Protein AF-A0A6I9MQF1-F1 (afdb_monomer_lite)

Structure (mmCIF, N/CA/C/O backbone):
data_AF-A0A6I9MQF1-F1
#
_entry.id   AF-A0A6I9MQF1-F1
#
loop_
_atom_site.group_PDB
_atom_site.id
_atom_site.type_symbol
_atom_site.label_atom_id
_atom_site.label_alt_id
_atom_site.label_comp_id
_atom_site.label_asym_id
_atom_site.label_entity_id
_atom_site.label_seq_id
_atom_site.pdbx_PDB_ins_code
_atom_site.Cartn_x
_atom_site.Cartn_y
_atom_site.Cartn_z
_atom_site.occupancy
_atom_site.B_iso_or_equiv
_atom_site.auth_seq_id
_atom_site.auth_comp_id
_atom_site.auth_asym_id
_atom_site.auth_atom_id
_atom_site.pdbx_PDB_model_num
ATOM 1 N N . MET A 1 1 ? 16.193 7.689 -8.114 1.00 90.12 1 MET A N 1
ATOM 2 C CA . MET A 1 1 ? 16.154 6.436 -7.334 1.00 90.12 1 MET A CA 1
ATOM 3 C C . MET A 1 1 ? 14.770 6.286 -6.731 1.00 90.12 1 MET A C 1
ATOM 5 O O . MET A 1 1 ? 14.186 7.305 -6.384 1.00 90.12 1 MET A O 1
ATOM 9 N N . VAL A 1 2 ? 14.260 5.064 -6.615 1.00 94.25 2 VAL A N 1
ATOM 10 C CA . VAL A 1 2 ? 12.997 4.735 -5.936 1.00 94.25 2 VAL A CA 1
ATOM 11 C C . VAL A 1 2 ? 13.325 4.075 -4.603 1.00 94.25 2 VAL A C 1
ATOM 13 O O . VAL A 1 2 ? 14.278 3.303 -4.520 1.00 94.25 2 VAL A O 1
ATOM 16 N N . ARG A 1 3 ? 12.566 4.393 -3.554 1.00 94.56 3 ARG A N 1
ATOM 17 C CA . ARG A 1 3 ? 12.685 3.748 -2.244 1.00 94.56 3 ARG A CA 1
ATOM 18 C C . ARG A 1 3 ? 11.304 3.362 -1.740 1.00 94.56 3 ARG A C 1
ATOM 20 O O . ARG A 1 3 ? 10.399 4.192 -1.772 1.00 94.56 3 ARG A O 1
ATOM 27 N N . PHE A 1 4 ? 11.187 2.141 -1.240 1.00 93.69 4 PHE A N 1
ATOM 28 C CA . PHE A 1 4 ? 10.003 1.651 -0.546 1.00 93.69 4 PHE A CA 1
ATOM 29 C C . PHE A 1 4 ? 10.247 1.721 0.956 1.00 93.69 4 PHE A C 1
ATOM 31 O O . PHE A 1 4 ? 11.287 1.265 1.433 1.00 93.69 4 PHE A O 1
ATOM 38 N N . TRP A 1 5 ? 9.303 2.308 1.685 1.00 92.12 5 TRP A N 1
ATOM 39 C CA . TRP A 1 5 ? 9.391 2.511 3.127 1.00 92.12 5 TRP A CA 1
ATOM 40 C C . TRP A 1 5 ? 8.194 1.877 3.823 1.00 92.12 5 TRP A C 1
ATOM 42 O O . TRP A 1 5 ? 7.065 2.008 3.352 1.00 92.12 5 TRP A O 1
ATOM 52 N N . SER A 1 6 ? 8.458 1.262 4.974 1.00 86.81 6 SER A N 1
ATOM 53 C CA . SER A 1 6 ? 7.442 0.980 5.985 1.00 86.81 6 SER A CA 1
ATOM 54 C C . SER A 1 6 ? 7.536 2.049 7.069 1.00 86.81 6 SER A C 1
ATOM 56 O O . SER A 1 6 ? 8.635 2.475 7.413 1.00 86.81 6 SER A O 1
ATOM 58 N N . ILE A 1 7 ? 6.394 2.467 7.619 1.00 85.25 7 ILE A N 1
ATOM 59 C CA . ILE A 1 7 ? 6.342 3.411 8.749 1.00 85.25 7 ILE A CA 1
ATOM 60 C C . ILE A 1 7 ? 6.977 2.796 10.009 1.00 85.25 7 ILE A C 1
ATOM 62 O O . ILE A 1 7 ? 7.489 3.516 10.860 1.00 85.25 7 ILE A O 1
ATOM 66 N N . GLU A 1 8 ? 6.964 1.469 10.116 1.00 83.38 8 GLU A N 1
ATOM 67 C CA . GLU A 1 8 ? 7.488 0.729 11.269 1.00 83.38 8 GLU A CA 1
ATOM 68 C C . GLU A 1 8 ? 9.020 0.604 11.241 1.00 83.38 8 GLU A C 1
ATOM 70 O O . GLU A 1 8 ? 9.646 0.360 12.272 1.00 83.38 8 GLU A O 1
ATOM 75 N N . GLU A 1 9 ? 9.636 0.805 10.073 1.00 85.38 9 GLU A N 1
ATOM 76 C CA . GLU A 1 9 ? 11.052 0.541 9.840 1.00 85.38 9 GLU A CA 1
ATOM 77 C C . GLU A 1 9 ? 11.869 1.834 9.761 1.00 85.38 9 GLU A C 1
ATOM 79 O O . GLU A 1 9 ? 11.467 2.828 9.156 1.00 85.38 9 GLU A O 1
ATOM 84 N N . LYS A 1 10 ? 13.084 1.814 10.320 1.00 91.25 10 LYS A N 1
ATOM 85 C CA . LYS A 1 10 ? 14.019 2.958 10.249 1.00 91.25 10 LYS A CA 1
ATOM 86 C C . LYS A 1 10 ? 14.825 3.010 8.948 1.00 91.25 10 LYS A C 1
ATOM 88 O O . LYS A 1 10 ? 15.567 3.965 8.724 1.00 91.25 10 LYS A O 1
ATOM 93 N N . ALA A 1 11 ? 14.706 1.986 8.109 1.00 92.44 11 ALA A N 1
ATOM 94 C CA . ALA A 1 11 ? 15.427 1.841 6.853 1.00 92.44 11 ALA A CA 1
ATOM 95 C C . ALA A 1 11 ? 14.455 1.473 5.717 1.00 92.44 11 ALA A C 1
ATOM 97 O O . ALA A 1 11 ? 13.395 0.898 5.975 1.00 92.44 11 ALA A O 1
ATOM 98 N N . PRO A 1 12 ? 14.790 1.790 4.452 1.00 93.44 12 PRO A N 1
ATOM 99 C CA . PRO A 1 12 ? 13.951 1.413 3.325 1.00 93.44 12 PRO A CA 1
ATOM 100 C C . PRO A 1 12 ? 13.923 -0.110 3.164 1.00 93.44 12 PRO A C 1
ATOM 102 O O . PRO A 1 12 ? 14.961 -0.768 3.207 1.00 93.44 12 PRO A O 1
ATOM 105 N N . GLN A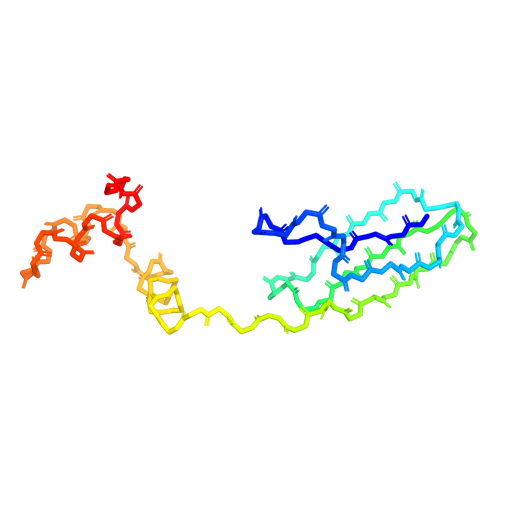 1 13 ? 12.738 -0.655 2.905 1.00 92.25 13 GLN A N 1
ATOM 106 C CA . GLN A 1 13 ? 12.537 -2.084 2.653 1.00 92.25 13 GLN A CA 1
ATOM 107 C C . GLN A 1 13 ? 13.139 -2.518 1.313 1.00 92.25 13 GLN A C 1
ATOM 109 O O . GLN A 1 13 ? 13.575 -3.654 1.159 1.00 92.25 13 GLN A O 1
ATOM 114 N N . ALA A 1 14 ? 13.159 -1.612 0.333 1.00 92.06 14 ALA A N 1
ATOM 115 C CA . ALA A 1 14 ? 13.792 -1.834 -0.958 1.00 92.06 14 ALA A CA 1
ATOM 116 C C . ALA A 1 14 ? 14.232 -0.512 -1.590 1.00 92.06 14 ALA A C 1
ATOM 118 O O . ALA A 1 14 ? 13.625 0.544 -1.378 1.00 92.06 14 ALA A O 1
ATOM 119 N N . ILE A 1 15 ? 15.286 -0.582 -2.400 1.00 94.19 15 ILE A N 1
ATOM 120 C CA . ILE A 1 15 ? 15.836 0.551 -3.142 1.00 94.19 15 ILE A CA 1
ATOM 121 C C . ILE A 1 15 ? 16.034 0.124 -4.598 1.00 94.19 15 ILE A C 1
ATOM 123 O O . ILE A 1 15 ? 16.682 -0.882 -4.866 1.00 94.19 15 ILE A O 1
ATOM 127 N N . GLY A 1 16 ? 15.487 0.903 -5.533 1.00 93.19 16 GLY A N 1
ATOM 128 C CA . GLY A 1 16 ? 15.576 0.663 -6.973 1.00 93.19 16 GLY A CA 1
ATOM 129 C C . GLY A 1 16 ? 16.281 1.799 -7.712 1.00 93.19 16 GLY A C 1
ATOM 130 O O . GLY A 1 16 ? 15.975 2.982 -7.511 1.00 93.19 16 GLY A O 1
ATOM 131 N N . SER A 1 17 ? 17.217 1.457 -8.597 1.00 93.44 17 SER A N 1
ATOM 132 C CA . SER A 1 17 ? 17.932 2.427 -9.432 1.00 93.44 17 SER A CA 1
ATOM 133 C C . SER A 1 17 ? 17.003 3.042 -10.478 1.00 93.44 17 SER A C 1
ATOM 135 O O . SER A 1 17 ? 16.571 2.378 -11.409 1.00 93.44 17 SER A O 1
ATOM 137 N N . LEU A 1 18 ? 16.730 4.339 -10.344 1.00 92.69 18 LEU A N 1
ATOM 138 C CA . LEU A 1 18 ? 15.908 5.108 -11.282 1.00 92.69 18 LEU A CA 1
ATOM 139 C C . LEU A 1 18 ? 16.627 6.414 -11.606 1.00 92.69 18 LEU A C 1
ATOM 141 O O . LEU A 1 18 ? 16.837 7.231 -10.703 1.00 92.69 18 LEU A O 1
ATOM 145 N N . SER A 1 19 ? 16.984 6.618 -12.868 1.00 91.69 19 SER A N 1
ATOM 146 C CA . SER A 1 19 ? 17.547 7.872 -13.368 1.00 91.69 19 SER A CA 1
ATOM 147 C C . SER A 1 19 ? 16.434 8.775 -13.902 1.00 91.69 19 SER A C 1
ATOM 149 O O . SER A 1 19 ? 15.474 8.305 -14.507 1.00 91.69 19 SER A O 1
ATOM 151 N N . ASN A 1 20 ? 16.549 10.086 -13.662 1.00 92.38 20 ASN A N 1
ATOM 152 C CA . ASN A 1 20 ? 15.648 11.103 -14.222 1.00 92.38 20 ASN A CA 1
ATOM 153 C C . ASN A 1 20 ? 14.141 10.815 -14.037 1.00 92.38 20 ASN A C 1
ATOM 155 O O . ASN A 1 20 ? 13.348 11.058 -14.951 1.00 92.38 20 ASN A O 1
ATOM 159 N N . GLY A 1 21 ? 13.748 10.280 -12.876 1.00 93.00 21 GLY A N 1
ATOM 160 C CA . GLY A 1 21 ? 12.342 10.065 -12.527 1.00 93.00 21 GLY A CA 1
ATOM 161 C C . GLY A 1 21 ? 11.600 11.392 -12.354 1.00 93.00 21 GLY A C 1
ATOM 162 O O . GLY A 1 21 ? 12.137 12.312 -11.741 1.00 93.00 21 GLY A O 1
ATOM 163 N N . LEU A 1 22 ? 10.388 11.487 -12.902 1.00 95.50 22 LEU A N 1
ATOM 164 C CA . LEU A 1 22 ? 9.566 12.705 -12.898 1.00 95.50 22 LEU A CA 1
ATOM 165 C C . LEU A 1 22 ? 8.233 12.525 -12.173 1.00 95.50 22 LEU A C 1
ATOM 167 O O . LEU A 1 22 ? 7.738 13.464 -11.559 1.00 95.50 22 LEU A O 1
ATOM 171 N N . CYS A 1 23 ? 7.646 11.332 -12.249 1.00 94.19 23 CYS A N 1
ATOM 172 C CA . CYS A 1 23 ? 6.361 11.030 -11.633 1.00 94.19 23 CYS A CA 1
ATOM 173 C C . CYS A 1 23 ? 6.290 9.566 -11.197 1.00 94.19 23 CYS A C 1
ATOM 175 O O . CYS A 1 23 ? 7.041 8.716 -11.690 1.00 94.19 23 CYS A O 1
ATOM 177 N N . CYS A 1 24 ? 5.376 9.272 -10.276 1.00 95.62 24 CYS A N 1
ATOM 178 C CA . CYS A 1 24 ? 5.064 7.914 -9.867 1.00 95.62 24 CYS A CA 1
ATOM 179 C C . CYS A 1 24 ? 3.587 7.764 -9.480 1.00 95.62 24 CYS A C 1
ATOM 181 O O . CYS A 1 24 ? 2.952 8.734 -9.068 1.00 95.62 24 CYS A O 1
ATOM 183 N N . ALA A 1 25 ? 3.043 6.557 -9.635 1.00 96.69 25 ALA A N 1
ATOM 184 C CA . ALA A 1 25 ? 1.672 6.219 -9.262 1.00 96.69 25 ALA A CA 1
ATOM 185 C C . ALA A 1 25 ? 1.584 4.754 -8.817 1.00 96.69 25 ALA A C 1
ATOM 187 O O . ALA A 1 25 ? 2.098 3.864 -9.499 1.00 96.69 25 ALA A O 1
ATOM 188 N N . PHE A 1 26 ? 0.945 4.502 -7.675 1.00 95.31 26 PHE A N 1
ATOM 189 C CA . PHE A 1 26 ? 0.659 3.143 -7.217 1.00 95.31 26 PHE A CA 1
ATOM 190 C C . PHE A 1 26 ? -0.572 2.572 -7.928 1.00 95.31 26 PHE A C 1
ATOM 192 O O . PHE A 1 26 ? -1.527 3.289 -8.227 1.00 95.31 26 PHE A O 1
ATOM 199 N N . SER A 1 27 ? -0.550 1.261 -8.152 1.00 92.50 27 SER A N 1
ATOM 200 C CA . SER A 1 27 ? -1.744 0.453 -8.435 1.00 92.50 27 SER A CA 1
ATOM 201 C C . SER A 1 27 ? -2.770 0.559 -7.300 1.00 92.50 27 SER A C 1
ATOM 203 O O . SER A 1 27 ? -2.413 0.830 -6.152 1.00 92.50 27 SER A O 1
ATOM 205 N N . ALA A 1 28 ? -4.047 0.313 -7.604 1.00 86.38 28 ALA A N 1
ATOM 206 C CA . ALA A 1 28 ? -5.132 0.406 -6.623 1.00 86.38 28 ALA A CA 1
ATOM 207 C C . ALA A 1 28 ? -4.971 -0.594 -5.464 1.00 86.38 28 ALA A C 1
ATOM 209 O O . ALA A 1 28 ? -5.296 -0.273 -4.321 1.00 86.38 28 ALA A O 1
ATOM 210 N N . GLU A 1 29 ? -4.440 -1.788 -5.739 1.00 82.25 29 GLU A N 1
ATOM 211 C CA . GLU A 1 29 ? -4.073 -2.761 -4.708 1.00 82.25 29 GLU A CA 1
ATOM 212 C C . GLU A 1 29 ? -2.737 -2.466 -3.998 1.00 82.25 29 GLU A C 1
ATOM 214 O O . GLU A 1 29 ? -2.433 -3.115 -3.000 1.00 82.25 29 GLU A O 1
ATOM 219 N N . GLY A 1 30 ? -1.935 -1.512 -4.487 1.00 87.50 30 GLY A N 1
ATOM 220 C CA . GLY A 1 30 ? -0.633 -1.151 -3.912 1.00 87.50 30 GLY A CA 1
ATOM 221 C C . GLY A 1 30 ? 0.496 -2.159 -4.168 1.00 87.50 30 GLY A C 1
ATOM 222 O O . GLY A 1 30 ? 1.557 -2.048 -3.561 1.00 87.50 30 GLY A O 1
ATOM 223 N N . SER A 1 31 ? 0.291 -3.137 -5.055 1.00 89.38 31 SER A N 1
ATOM 224 C CA . SER A 1 31 ? 1.255 -4.204 -5.369 1.00 89.38 31 SER A CA 1
ATOM 225 C C . SER A 1 31 ? 2.357 -3.752 -6.333 1.00 89.38 31 SER A C 1
ATOM 227 O O . SER A 1 31 ? 3.480 -4.251 -6.288 1.00 89.38 31 SER A O 1
ATOM 229 N N . VAL A 1 32 ? 2.046 -2.787 -7.198 1.00 94.50 32 VAL A N 1
ATOM 230 C CA . VAL A 1 32 ? 2.939 -2.254 -8.232 1.00 94.50 32 VAL A CA 1
ATOM 231 C C . VAL A 1 32 ? 2.994 -0.730 -8.163 1.00 94.50 32 VAL A C 1
ATOM 233 O O . VAL A 1 32 ? 1.958 -0.076 -8.006 1.00 94.50 32 VAL A O 1
ATOM 236 N N . LEU A 1 33 ? 4.193 -0.173 -8.340 1.00 96.00 33 LEU A N 1
ATOM 237 C CA . LEU A 1 33 ? 4.439 1.251 -8.559 1.00 96.00 33 LEU A CA 1
ATOM 238 C C . LEU A 1 33 ? 4.872 1.478 -10.011 1.00 96.00 33 LEU A C 1
ATOM 240 O O . LEU A 1 33 ? 5.857 0.897 -10.463 1.00 96.00 33 LEU A O 1
ATOM 244 N N . ALA A 1 34 ? 4.180 2.357 -10.728 1.00 97.06 34 ALA A N 1
ATOM 245 C CA . ALA A 1 34 ? 4.626 2.865 -12.020 1.00 97.06 34 ALA A CA 1
ATOM 246 C C . ALA A 1 34 ? 5.455 4.139 -11.815 1.00 97.06 34 ALA A C 1
ATOM 248 O O . ALA A 1 34 ? 5.081 5.002 -11.021 1.00 97.06 34 ALA A O 1
ATOM 249 N N . THR A 1 35 ? 6.561 4.288 -12.544 1.00 97.12 35 THR A N 1
ATOM 250 C CA . THR A 1 35 ? 7.389 5.503 -12.531 1.00 97.12 35 THR A CA 1
ATOM 251 C C . THR A 1 35 ? 7.679 5.986 -13.941 1.00 97.12 35 THR A C 1
ATOM 253 O O . THR A 1 35 ? 8.181 5.214 -14.757 1.00 97.12 35 THR A O 1
ATOM 256 N N . GLY A 1 36 ? 7.416 7.264 -14.209 1.00 96.25 36 GLY A N 1
ATOM 257 C CA . GLY A 1 36 ? 7.748 7.915 -15.474 1.00 96.25 36 GLY A CA 1
ATOM 258 C C . GLY A 1 36 ? 9.109 8.602 -15.419 1.00 96.25 36 GLY A C 1
ATOM 259 O O . GLY A 1 36 ? 9.457 9.247 -14.425 1.00 96.25 36 GLY A O 1
ATOM 260 N N . THR A 1 37 ? 9.878 8.477 -16.498 1.00 95.12 37 THR A N 1
ATOM 261 C CA . THR A 1 37 ? 11.205 9.094 -16.641 1.00 95.12 37 THR A CA 1
ATOM 262 C C . THR A 1 37 ? 11.219 10.153 -17.735 1.00 95.12 37 THR A C 1
ATOM 264 O O . THR A 1 37 ? 10.414 10.125 -18.664 1.00 95.12 37 THR A O 1
ATOM 267 N N . ARG A 1 38 ? 12.193 11.068 -17.673 1.00 92.94 38 ARG A N 1
ATOM 268 C CA . ARG A 1 38 ? 12.441 12.047 -18.746 1.00 92.94 38 ARG A CA 1
ATOM 269 C C . ARG A 1 38 ? 12.818 11.395 -20.086 1.00 92.94 38 ARG A C 1
ATOM 271 O O . ARG A 1 38 ? 12.606 12.006 -21.123 1.00 92.94 38 ARG A O 1
ATOM 278 N N . GLY A 1 39 ? 13.359 10.174 -20.072 1.00 86.56 39 GLY A N 1
ATOM 279 C CA . GLY A 1 39 ? 13.758 9.419 -21.269 1.00 86.56 39 GLY A CA 1
ATOM 280 C C . GLY A 1 39 ? 12.608 8.679 -21.957 1.00 86.56 39 GLY A C 1
ATOM 281 O O . GLY A 1 39 ? 12.836 7.625 -22.543 1.00 86.56 39 GLY A O 1
ATOM 282 N N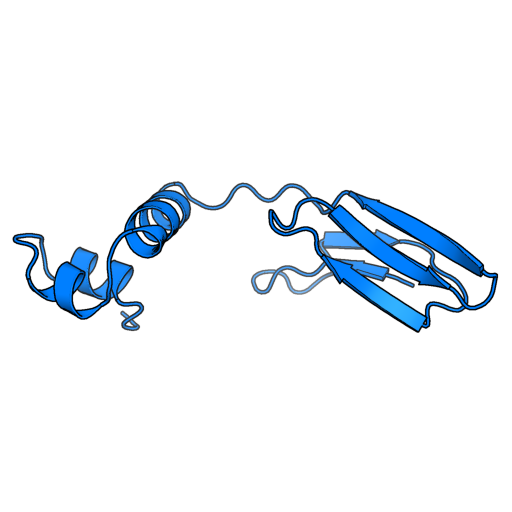 . SER A 1 40 ? 11.373 9.172 -21.816 1.00 85.06 40 SER A N 1
ATOM 283 C CA . SER A 1 40 ? 10.146 8.595 -22.393 1.00 85.06 40 SER A CA 1
ATOM 284 C C . SER A 1 40 ? 9.841 7.148 -21.984 1.00 85.06 40 SER A C 1
ATOM 286 O O . SER A 1 40 ? 8.985 6.504 -22.583 1.00 85.06 40 SER A O 1
ATOM 288 N N . SER A 1 41 ? 10.518 6.630 -20.957 1.00 91.81 41 SER A N 1
ATOM 289 C CA . SER A 1 41 ? 10.329 5.268 -20.460 1.00 91.81 41 SER A CA 1
ATOM 290 C C . SER A 1 41 ? 9.486 5.263 -19.191 1.00 91.81 41 SER A C 1
ATOM 292 O O . SER A 1 41 ? 9.654 6.127 -18.319 1.00 91.81 41 SER A O 1
ATOM 294 N N . VAL A 1 42 ? 8.624 4.255 -19.074 1.00 94.81 42 VAL A N 1
ATOM 295 C CA . VAL A 1 42 ? 7.888 3.928 -17.851 1.00 94.81 42 VAL A CA 1
ATOM 296 C C . VAL A 1 42 ? 8.447 2.627 -17.293 1.00 94.81 42 VAL A C 1
ATOM 298 O O . VAL A 1 42 ? 8.564 1.637 -18.010 1.00 94.81 42 VAL A O 1
ATOM 301 N N . LEU A 1 43 ? 8.806 2.645 -16.015 1.00 95.62 43 LEU A N 1
ATOM 302 C CA . LEU A 1 43 ? 9.291 1.479 -15.283 1.00 95.62 43 LEU A CA 1
ATOM 303 C C . LEU A 1 43 ? 8.241 1.053 -14.264 1.00 95.62 43 LEU A C 1
ATOM 305 O O . LEU A 1 43 ? 7.605 1.901 -13.635 1.00 95.62 43 LEU A O 1
ATOM 309 N N . PHE A 1 44 ? 8.091 -0.255 -14.101 1.00 95.94 44 PHE A N 1
ATOM 310 C CA . PHE A 1 44 ? 7.200 -0.858 -13.121 1.00 95.94 44 PHE A CA 1
ATOM 311 C C . PHE A 1 44 ? 8.025 -1.552 -12.049 1.00 95.94 44 PHE A C 1
ATOM 313 O O . PHE A 1 44 ? 8.991 -2.253 -12.348 1.00 95.94 44 PHE A O 1
ATOM 320 N N . TRP A 1 45 ? 7.626 -1.348 -10.802 1.00 95.44 45 TRP A N 1
ATOM 321 C CA . TRP A 1 45 ? 8.297 -1.885 -9.630 1.00 95.44 45 TRP A CA 1
ATOM 322 C C . TRP A 1 45 ? 7.308 -2.747 -8.856 1.00 95.44 45 TRP A C 1
ATOM 324 O O . TRP A 1 45 ? 6.268 -2.239 -8.430 1.00 95.44 45 TRP A O 1
ATOM 334 N N . GLU A 1 46 ? 7.628 -4.027 -8.658 1.00 93.94 46 GLU A N 1
ATOM 335 C CA . GLU A 1 46 ? 6.914 -4.851 -7.680 1.00 93.94 46 GLU A CA 1
ATOM 336 C C . GLU A 1 46 ? 7.231 -4.306 -6.284 1.00 93.94 46 GLU A C 1
ATOM 338 O O . GLU A 1 46 ? 8.394 -4.113 -5.917 1.00 93.94 46 GLU A O 1
ATOM 343 N N . CYS A 1 47 ? 6.188 -4.000 -5.523 1.00 90.75 47 CYS A N 1
ATOM 344 C CA . CYS A 1 47 ? 6.333 -3.494 -4.170 1.00 90.75 47 CYS A CA 1
ATOM 345 C C . CYS A 1 47 ? 6.710 -4.654 -3.240 1.00 90.75 47 CYS A C 1
ATOM 347 O O . CYS A 1 47 ? 6.210 -5.769 -3.427 1.00 90.75 47 CYS A O 1
ATOM 349 N N . PRO A 1 48 ? 7.553 -4.424 -2.215 1.00 87.62 48 PRO A N 1
ATOM 350 C CA . PRO A 1 48 ? 7.833 -5.441 -1.212 1.00 87.62 48 PRO A CA 1
ATOM 351 C C . PRO A 1 48 ? 6.527 -5.997 -0.642 1.00 87.62 48 PRO A C 1
ATOM 353 O O . PRO A 1 48 ? 5.682 -5.249 -0.146 1.00 87.62 48 PRO A O 1
ATOM 356 N N . ARG A 1 49 ? 6.352 -7.318 -0.727 1.00 76.69 49 ARG A N 1
ATOM 357 C CA . ARG A 1 49 ? 5.172 -7.989 -0.183 1.00 76.69 49 ARG A CA 1
ATOM 358 C C . ARG A 1 49 ? 5.215 -7.907 1.337 1.00 76.69 49 ARG A C 1
ATOM 360 O O . ARG A 1 49 ? 5.947 -8.650 1.981 1.00 76.69 49 ARG A O 1
ATOM 367 N N . SER A 1 50 ? 4.410 -7.014 1.896 1.00 74.69 50 SER A N 1
ATOM 368 C CA . SER A 1 50 ? 4.084 -7.005 3.317 1.00 74.69 50 SER A CA 1
ATOM 369 C C . SER A 1 50 ? 2.674 -7.553 3.484 1.00 74.69 50 SER A C 1
ATOM 371 O O . SER A 1 50 ? 1.714 -7.007 2.937 1.00 74.69 50 SER A O 1
ATOM 373 N N . VAL A 1 51 ? 2.545 -8.669 4.200 1.00 75.44 51 VAL A N 1
ATOM 374 C CA . VAL A 1 51 ? 1.231 -9.217 4.536 1.00 75.44 51 VAL A CA 1
ATOM 375 C C . VAL A 1 51 ? 0.722 -8.447 5.743 1.00 75.44 51 VAL A C 1
ATOM 377 O O . VAL A 1 51 ? 1.241 -8.596 6.848 1.00 75.44 51 VAL A O 1
ATOM 380 N N . ALA A 1 52 ? -0.291 -7.607 5.529 1.00 79.62 52 ALA A N 1
ATOM 381 C CA . ALA A 1 52 ? -0.960 -6.922 6.625 1.00 79.62 52 ALA A CA 1
ATOM 382 C C . ALA A 1 52 ? -1.520 -7.944 7.626 1.00 79.62 52 ALA A C 1
ATOM 384 O O . ALA A 1 52 ? -1.946 -9.038 7.245 1.00 79.62 52 ALA A O 1
ATOM 385 N N . SER A 1 53 ? -1.562 -7.580 8.910 1.00 87.19 53 SER A N 1
ATOM 386 C CA . SER A 1 53 ? -2.136 -8.462 9.928 1.00 87.19 53 SER A CA 1
ATOM 387 C C . SER A 1 53 ? -3.584 -8.828 9.578 1.00 87.19 53 SER A C 1
ATOM 389 O O . SER A 1 53 ? -4.326 -8.019 9.010 1.00 87.19 53 SER A O 1
ATOM 391 N N . LEU A 1 54 ? -4.018 -10.036 9.955 1.00 91.00 54 LEU A N 1
ATOM 392 C CA . LEU A 1 54 ? -5.404 -10.477 9.751 1.00 91.00 54 LEU A CA 1
ATOM 393 C C . LEU A 1 54 ? -6.400 -9.455 10.314 1.00 91.00 54 LEU A C 1
ATOM 395 O O . LEU A 1 54 ? -7.402 -9.144 9.680 1.00 91.00 54 LEU A O 1
ATOM 399 N N . GLN A 1 55 ? -6.077 -8.877 11.471 1.00 91.31 55 GLN A N 1
ATOM 400 C CA . GLN A 1 55 ? -6.869 -7.830 12.105 1.00 91.31 55 GLN A CA 1
ATOM 401 C C . GLN A 1 55 ? -7.054 -6.613 11.179 1.00 91.31 55 GLN A C 1
ATOM 403 O O . GLN A 1 55 ? -8.180 -6.145 10.988 1.00 91.31 55 GLN A O 1
ATOM 408 N N . HIS A 1 56 ? -5.971 -6.142 10.550 1.00 89.50 56 HIS A N 1
ATOM 409 C CA . HIS A 1 56 ? -6.014 -5.031 9.603 1.00 89.50 56 HIS A CA 1
ATOM 410 C C . HIS A 1 56 ? -6.816 -5.391 8.350 1.00 89.50 56 HIS A C 1
ATOM 412 O O . HIS A 1 56 ? -7.663 -4.606 7.921 1.00 89.50 56 HIS A O 1
ATOM 418 N N . MET A 1 57 ? -6.606 -6.586 7.789 1.00 90.69 57 MET A N 1
ATOM 419 C CA . MET A 1 57 ? -7.358 -7.062 6.623 1.00 90.69 57 MET A CA 1
ATOM 420 C C . MET A 1 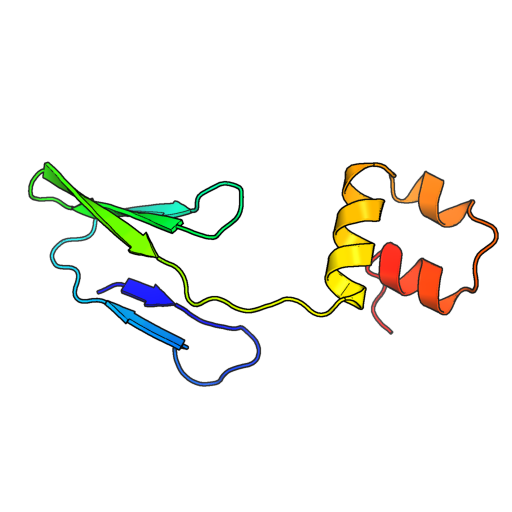57 ? -8.862 -7.156 6.908 1.00 90.69 57 MET A C 1
ATOM 422 O O . MET A 1 57 ? -9.676 -6.710 6.093 1.00 90.69 57 MET A O 1
ATOM 426 N N . CYS A 1 58 ? -9.242 -7.657 8.086 1.00 92.44 58 CYS A N 1
ATOM 427 C CA . CYS A 1 58 ? -10.629 -7.681 8.545 1.00 92.44 58 CYS A CA 1
ATOM 428 C C . CYS A 1 58 ? -11.205 -6.264 8.656 1.00 92.44 58 CYS A C 1
ATOM 430 O O . CYS A 1 58 ? -12.287 -6.009 8.124 1.00 92.44 58 CYS A O 1
ATOM 432 N N . ARG A 1 59 ? -10.474 -5.316 9.266 1.00 94.31 59 ARG A N 1
ATOM 433 C CA . ARG A 1 59 ? -10.910 -3.911 9.334 1.00 94.31 59 ARG A CA 1
ATOM 434 C C . ARG A 1 59 ? -11.145 -3.334 7.947 1.00 94.31 59 ARG A C 1
ATOM 436 O O . ARG A 1 59 ? -12.215 -2.789 7.706 1.00 94.31 59 ARG A O 1
ATOM 443 N N . MET A 1 60 ? -10.190 -3.475 7.031 1.00 92.69 60 MET A N 1
ATOM 444 C CA . MET A 1 60 ? -10.321 -2.931 5.676 1.00 92.69 60 MET A CA 1
ATOM 445 C C . MET A 1 60 ? -11.497 -3.552 4.915 1.00 92.69 60 MET A C 1
ATOM 447 O O . MET A 1 60 ? -12.224 -2.835 4.232 1.00 92.69 60 MET A O 1
ATOM 451 N N . SER A 1 61 ? -11.731 -4.856 5.077 1.00 93.19 61 SER A N 1
ATOM 452 C CA . SER A 1 61 ? -12.860 -5.553 4.447 1.00 93.19 61 SER A CA 1
ATOM 453 C C . SER A 1 61 ? -14.207 -5.025 4.943 1.00 93.19 61 SER A C 1
ATOM 455 O O . SER A 1 61 ? -15.079 -4.712 4.137 1.00 93.19 61 SER A O 1
ATOM 457 N N . ILE A 1 62 ? -14.357 -4.840 6.258 1.00 93.44 62 ILE A N 1
ATOM 458 C CA . ILE A 1 62 ? -15.576 -4.281 6.860 1.00 93.44 62 ILE A CA 1
ATOM 459 C C . ILE A 1 62 ? -15.767 -2.823 6.421 1.00 93.44 62 ILE A C 1
ATOM 461 O O . ILE A 1 62 ? -16.846 -2.433 5.970 1.00 93.44 62 ILE A O 1
ATOM 465 N N . ARG A 1 63 ? -14.704 -2.015 6.492 1.00 94.56 63 ARG A N 1
ATOM 466 C CA . ARG A 1 63 ? -14.738 -0.574 6.202 1.00 94.56 63 ARG A CA 1
ATOM 467 C C . ARG A 1 63 ? -14.976 -0.221 4.739 1.00 94.56 63 ARG A C 1
ATOM 469 O O . ARG A 1 63 ? -15.432 0.884 4.472 1.00 94.56 63 ARG A O 1
ATOM 476 N N . ARG A 1 64 ? -14.747 -1.149 3.805 1.00 93.19 64 ARG A N 1
ATOM 477 C CA . ARG A 1 64 ? -15.169 -1.000 2.400 1.00 93.19 64 ARG A CA 1
ATOM 478 C C . ARG A 1 64 ? -16.689 -0.992 2.227 1.00 93.19 64 ARG A C 1
ATOM 480 O O . ARG A 1 64 ? -17.169 -0.437 1.247 1.00 93.19 64 ARG A O 1
ATOM 487 N N . LEU A 1 65 ? -17.425 -1.613 3.147 1.00 93.69 65 LEU A N 1
ATOM 488 C CA . LEU A 1 65 ? -18.866 -1.847 3.017 1.00 93.69 65 LEU A CA 1
ATOM 489 C C . LEU A 1 65 ? -19.707 -1.103 4.057 1.00 93.69 65 LEU A C 1
ATOM 491 O O . LEU A 1 65 ? -20.918 -1.002 3.892 1.00 93.69 65 LEU A O 1
ATOM 495 N N . THR A 1 66 ? -19.093 -0.599 5.129 1.00 94.31 66 THR A N 1
ATOM 496 C CA . THR A 1 66 ? -19.817 0.045 6.234 1.00 94.31 66 THR A CA 1
ATOM 497 C C . THR A 1 66 ? -19.267 1.420 6.575 1.00 94.31 66 THR A C 1
ATOM 499 O O . THR A 1 66 ? -18.058 1.616 6.710 1.00 94.31 66 THR A O 1
ATOM 502 N N . THR A 1 67 ? -20.176 2.376 6.772 1.00 95.81 67 THR A N 1
ATOM 503 C CA . THR A 1 67 ? -19.858 3.733 7.236 1.00 95.81 67 THR A CA 1
ATOM 504 C C . THR A 1 67 ? -19.556 3.746 8.734 1.00 95.81 67 THR A C 1
ATOM 506 O O . THR A 1 67 ? -19.787 2.773 9.451 1.00 95.81 67 THR A O 1
ATOM 509 N N . THR A 1 68 ? -18.967 4.830 9.247 1.00 95.31 68 THR A N 1
ATOM 510 C CA . THR A 1 68 ? -18.646 4.954 10.686 1.00 95.31 68 THR A CA 1
ATOM 511 C C . THR A 1 68 ? -19.901 4.842 11.552 1.00 95.31 68 THR A C 1
ATOM 513 O O . THR A 1 68 ? -19.895 4.087 12.517 1.00 95.31 68 THR A O 1
ATOM 516 N N . GLN A 1 69 ? -20.999 5.487 11.146 1.00 95.81 69 GLN A N 1
ATOM 517 C CA . GLN A 1 69 ? -22.275 5.417 11.864 1.00 95.81 69 GLN A CA 1
ATOM 518 C C . GLN A 1 69 ? -22.833 3.990 11.910 1.00 95.81 69 GLN A C 1
ATOM 520 O O . GLN A 1 69 ? -23.259 3.530 12.963 1.00 95.81 69 GLN A O 1
ATOM 525 N N . GLN A 1 70 ? -22.769 3.249 10.797 1.00 96.62 70 GLN A N 1
ATOM 526 C CA . GLN A 1 70 ? -23.204 1.848 10.773 1.00 96.62 70 GLN A CA 1
ATOM 527 C C . GLN A 1 70 ? -22.379 0.985 11.734 1.00 96.62 70 GLN A C 1
ATOM 529 O O . GLN A 1 70 ? -22.950 0.201 12.487 1.00 96.62 70 GLN A O 1
ATOM 534 N N . VAL A 1 71 ? -21.054 1.170 11.773 1.00 96.12 71 VAL A N 1
ATOM 535 C CA . VAL A 1 71 ? -20.182 0.453 12.719 1.00 96.12 71 VAL A CA 1
ATOM 536 C C . VAL A 1 71 ? -20.535 0.774 14.176 1.00 96.12 71 VAL A C 1
ATOM 538 O O . VAL A 1 71 ? -20.515 -0.123 15.018 1.00 96.12 71 VAL A O 1
ATOM 541 N N . GLU A 1 72 ? -20.902 2.018 14.487 1.00 94.88 72 GLU A N 1
ATOM 542 C CA . GLU A 1 72 ? -21.282 2.416 15.848 1.00 94.88 72 GLU A CA 1
ATOM 543 C C . GLU A 1 72 ? -22.580 1.761 16.339 1.00 94.88 72 GLU A C 1
ATOM 545 O O . GLU A 1 72 ? -22.730 1.535 17.540 1.00 94.88 72 GLU A O 1
ATOM 550 N N . THR A 1 73 ? -23.475 1.379 15.424 1.00 96.19 73 THR A N 1
ATOM 551 C CA . THR A 1 73 ? -24.724 0.670 15.757 1.00 96.19 73 THR A CA 1
ATOM 552 C C . THR A 1 73 ? -24.558 -0.838 15.972 1.00 96.19 73 THR A C 1
ATOM 554 O O . THR A 1 73 ? -25.479 -1.489 16.460 1.00 96.19 73 THR A O 1
ATOM 557 N N . LEU A 1 74 ? -23.399 -1.419 15.638 1.00 93.75 74 LEU A N 1
ATOM 558 C CA . LEU A 1 74 ? -23.175 -2.863 15.758 1.00 93.75 74 LEU A CA 1
ATOM 559 C C . LEU A 1 74 ? -23.137 -3.310 17.224 1.00 93.75 74 LEU A C 1
ATOM 561 O O . LEU A 1 74 ? -22.443 -2.712 18.051 1.00 93.75 74 LEU A O 1
ATOM 565 N N . ALA A 1 75 ? -23.802 -4.425 17.532 1.00 96.12 75 ALA A N 1
ATOM 566 C CA . ALA A 1 75 ? -23.763 -5.079 18.841 1.00 96.12 75 ALA A CA 1
ATOM 567 C C . ALA A 1 75 ? -22.442 -5.853 19.058 1.00 96.12 75 ALA A C 1
ATOM 569 O O . ALA A 1 75 ? -22.432 -7.071 19.213 1.00 96.12 75 ALA A O 1
ATOM 570 N N . ILE A 1 76 ? -21.314 -5.138 19.025 1.00 94.81 76 ILE A N 1
ATOM 571 C CA . ILE A 1 76 ? -19.956 -5.660 19.234 1.00 94.81 76 ILE A CA 1
ATOM 572 C C . ILE A 1 76 ? -19.273 -4.952 20.417 1.00 94.81 76 ILE A C 1
ATOM 574 O O . ILE A 1 76 ? -19.625 -3.810 20.722 1.00 94.81 76 ILE A O 1
ATOM 578 N N . PRO A 1 77 ? -18.277 -5.586 21.064 1.00 96.50 77 PRO A N 1
ATOM 579 C CA . PRO A 1 77 ? -17.489 -4.965 22.129 1.00 96.50 77 PRO A CA 1
ATOM 580 C C . PRO A 1 77 ? -16.850 -3.625 21.730 1.00 96.50 77 PRO A C 1
ATOM 582 O O . PRO A 1 77 ? -16.347 -3.476 20.613 1.00 96.50 77 PRO A O 1
ATOM 585 N N . THR A 1 78 ? -16.792 -2.681 22.676 1.00 94.12 78 THR A N 1
ATOM 586 C CA . THR A 1 78 ? -16.238 -1.326 22.484 1.00 94.12 78 THR A CA 1
ATOM 587 C C . THR A 1 78 ? -14.833 -1.310 21.87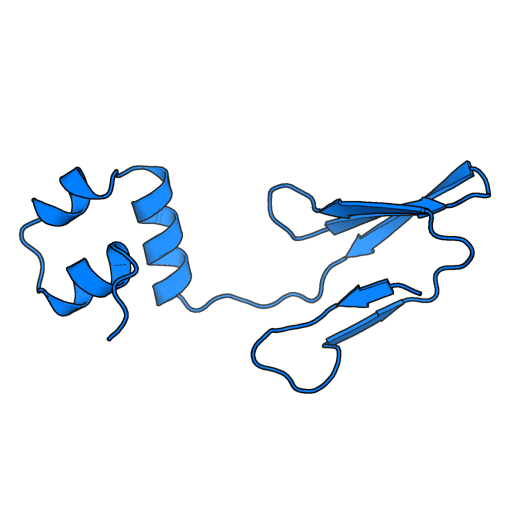0 1.00 94.12 78 THR A C 1
ATOM 589 O O . THR A 1 78 ? -14.659 -0.600 20.884 1.00 94.12 78 THR A O 1
ATOM 592 N N . PRO A 1 79 ? -13.863 -2.144 22.308 1.00 93.62 79 PRO A N 1
ATOM 593 C CA . PRO A 1 79 ? -12.521 -2.132 21.715 1.00 93.62 79 PRO A CA 1
ATOM 594 C C . PRO A 1 79 ? -12.512 -2.467 20.218 1.00 93.62 79 PRO A C 1
ATOM 596 O O . PRO A 1 79 ? -11.725 -1.914 19.452 1.00 93.62 79 PRO A O 1
ATOM 599 N N . LEU A 1 80 ? -13.410 -3.356 19.773 1.00 93.25 80 LEU A N 1
ATOM 600 C CA . LEU A 1 80 ? -13.549 -3.679 18.353 1.00 93.25 80 LEU A CA 1
ATOM 601 C C . LEU A 1 80 ? -14.193 -2.528 17.586 1.00 93.25 80 LEU A C 1
ATOM 603 O O . LEU A 1 80 ? -13.764 -2.220 16.476 1.00 93.25 80 LEU A O 1
ATOM 607 N N . ARG A 1 81 ? -15.194 -1.868 18.174 1.00 95.00 81 ARG A N 1
ATOM 608 C CA . ARG A 1 81 ? -15.812 -0.680 17.577 1.00 95.00 81 ARG A CA 1
ATOM 609 C C . ARG A 1 81 ? -14.797 0.454 17.426 1.00 95.00 81 ARG A C 1
ATOM 611 O O . ARG A 1 81 ? -14.732 1.057 16.358 1.00 95.00 81 ARG A O 1
ATOM 618 N N . ASP A 1 82 ? -13.969 0.701 18.434 1.00 94.94 82 ASP A N 1
ATOM 619 C CA . ASP A 1 82 ? -12.923 1.728 18.399 1.00 94.94 82 ASP A CA 1
ATOM 620 C C . ASP 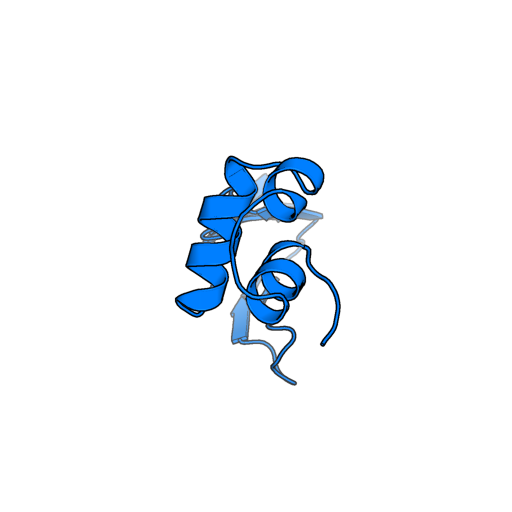A 1 82 ? -11.868 1.406 17.340 1.00 94.94 82 ASP A C 1
ATOM 622 O O . ASP A 1 82 ? -11.575 2.234 16.474 1.00 94.94 82 ASP A O 1
ATOM 626 N N . TYR A 1 83 ? -11.407 0.153 17.302 1.00 94.62 83 TYR A N 1
ATOM 627 C CA . TYR A 1 83 ? -10.487 -0.323 16.273 1.00 94.62 83 TYR A CA 1
ATOM 628 C C . TYR A 1 83 ? -11.035 -0.147 14.845 1.00 94.62 83 TYR A C 1
ATOM 630 O O . TYR A 1 83 ? -10.315 0.317 13.952 1.00 94.62 83 TYR A O 1
ATOM 638 N N . LEU A 1 84 ? -12.308 -0.498 14.616 1.00 95.19 84 LEU A N 1
ATOM 639 C CA . LEU A 1 84 ? -12.982 -0.352 13.322 1.00 95.19 84 LEU A CA 1
ATOM 640 C C . LEU A 1 84 ? -13.262 1.116 12.965 1.00 95.19 84 LEU A C 1
ATOM 642 O O . LEU A 1 84 ? -13.262 1.457 11.785 1.00 95.19 84 LEU A O 1
ATOM 646 N N . THR A 1 85 ? -13.474 1.989 13.951 1.00 95.38 85 THR A N 1
ATOM 647 C CA . THR A 1 85 ? -13.726 3.428 13.745 1.00 95.38 85 THR A CA 1
ATOM 648 C C . THR A 1 85 ? -12.461 4.287 13.781 1.00 95.38 85 THR A C 1
ATOM 650 O O . THR A 1 85 ? -12.559 5.509 13.71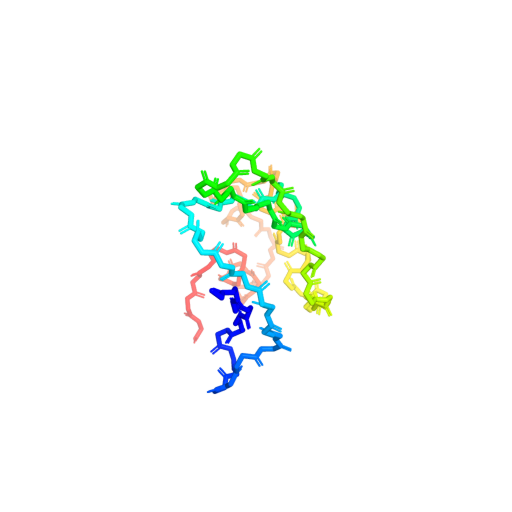2 1.00 95.38 85 THR A O 1
ATOM 653 N N . TYR A 1 86 ? -11.278 3.661 13.803 1.00 93.25 86 TYR A N 1
ATOM 654 C CA . TYR A 1 86 ? -9.970 4.328 13.833 1.00 93.25 86 TYR A CA 1
ATOM 655 C C . TYR A 1 86 ? -9.775 5.245 15.051 1.00 93.25 86 TYR A C 1
ATOM 657 O O . TYR A 1 86 ? -9.000 6.200 14.992 1.00 93.25 86 TYR A O 1
ATOM 665 N N . LYS A 1 87 ? -10.460 4.956 16.162 1.00 91.94 87 LYS A N 1
ATOM 666 C CA . LYS A 1 87 ? -10.203 5.621 17.439 1.00 91.94 87 LYS A CA 1
ATOM 667 C C . LYS A 1 87 ? -8.896 5.059 18.002 1.00 91.94 87 LYS A C 1
ATOM 669 O O . LYS A 1 87 ? -8.682 3.847 17.998 1.00 91.94 87 LYS A O 1
ATOM 674 N N . ILE A 1 88 ? -7.993 5.958 18.386 1.00 73.44 88 ILE A N 1
ATOM 675 C CA . ILE A 1 88 ? -6.703 5.605 18.989 1.00 73.44 88 ILE A CA 1
ATOM 676 C C . ILE A 1 88 ? -7.005 4.971 20.353 1.00 73.44 88 ILE A C 1
ATOM 678 O O . ILE A 1 88 ? -7.763 5.557 21.126 1.00 73.44 88 ILE A O 1
ATOM 682 N N . ILE A 1 89 ? -6.461 3.776 20.597 1.00 58.22 89 ILE A N 1
ATOM 683 C CA . ILE A 1 89 ? -6.480 3.104 21.907 1.00 58.22 89 ILE A CA 1
ATOM 684 C C . ILE A 1 89 ? -5.310 3.636 22.729 1.00 58.22 89 ILE A C 1
ATOM 686 O O . ILE A 1 89 ? -4.211 3.747 22.136 1.00 58.22 89 ILE A O 1
#

InterPro domains:
  IPR001496 SOCS box domain [PF07525] (51-85)
  IPR001496 SOCS box domain [PS50225] (48-89)
  IPR001496 SOCS box domain [SM00253] (45-88)
  IPR001496 SOCS box domain [SM00969] (51-87)
  IPR036036 SOCS box-like domain superfamily [SSF158235] (42-86)
  IPR051983 WD repeat and SOCS box domain-containing protein [PTHR15622] (1-87)

Foldseek 3Di:
DDFADDPVDPGTPDDDDDPQWDDWDADPVRQKIWTQHPVRDIDIDGHPDDDDDPLVVVLVVVPVPDDLVRLVPDPDDPVNNCSSNVNDD

Radius of gyration: 18.17 Å; chains: 1; bounding box: 43×23×45 Å

Organism: NCBI:txid8208

Secondary structure (DSSP, 8-state):
-EEE--TT-SS-SEEE--SSEEEEEE-TTSSEEEEEETTS-EEEEEPP-----HHHHHHHHHHTT--HHHHHTSSS-HHHHHHHTT---

Sequence (89 aa):
MVRFWSIEEKAPQAIGSLSNGLCCAFSAEGSVLATGTRGSSVLFWECPRSVASLQHMCRMSIRRLTTTQQVETLAIPTPLRDYLTYKII

pLDDT: mean 91.49, std 6.16, range [58.22, 97.12]